Protein AF-A0A2J8R719-F1 (afdb_monomer_lite)

Structure (mmCIF, N/CA/C/O backbone):
data_AF-A0A2J8R719-F1
#
_entry.id   AF-A0A2J8R719-F1
#
loop_
_atom_site.group_PDB
_atom_site.id
_atom_site.type_symbol
_atom_site.label_atom_id
_atom_site.label_alt_id
_atom_site.label_comp_id
_atom_site.label_asym_id
_atom_site.label_entity_id
_atom_site.label_seq_id
_atom_site.pdbx_PDB_ins_code
_atom_site.Cartn_x
_atom_site.Cartn_y
_atom_site.Cartn_z
_atom_site.occupancy
_atom_site.B_iso_or_equiv
_atom_site.auth_seq_id
_atom_site.auth_comp_id
_atom_site.auth_asym_id
_atom_site.auth_atom_id
_atom_site.pdbx_PDB_model_num
ATOM 1 N N . MET A 1 1 ? 93.632 34.295 -66.164 1.00 33.47 1 MET A N 1
ATOM 2 C CA . MET A 1 1 ? 94.671 33.457 -66.801 1.00 33.47 1 MET A CA 1
ATOM 3 C C . MET A 1 1 ? 94.369 31.990 -66.526 1.00 33.47 1 MET A C 1
ATOM 5 O O . MET A 1 1 ? 94.141 31.681 -65.371 1.00 33.47 1 MET A O 1
ATOM 9 N N . ARG A 1 2 ? 94.404 31.159 -67.586 1.00 34.09 2 ARG A N 1
ATOM 10 C CA . ARG A 1 2 ? 94.759 29.715 -67.646 1.00 34.09 2 ARG A CA 1
ATOM 11 C C . ARG A 1 2 ? 93.957 28.762 -66.726 1.00 34.09 2 ARG A C 1
ATOM 13 O O . ARG A 1 2 ? 94.088 28.817 -65.517 1.00 34.09 2 ARG A O 1
ATOM 20 N N . VAL A 1 3 ? 93.009 27.966 -67.248 1.00 31.56 3 VAL A N 1
ATOM 21 C CA . VAL A 1 3 ? 93.201 26.618 -67.862 1.00 31.56 3 VAL A CA 1
ATOM 22 C C . VAL A 1 3 ? 94.024 25.712 -66.924 1.00 31.56 3 VAL A C 1
ATOM 24 O O . VAL A 1 3 ? 95.126 26.090 -66.552 1.00 31.56 3 VAL A O 1
ATOM 27 N N . VAL A 1 4 ? 93.529 24.558 -66.457 1.00 36.53 4 VAL A N 1
ATOM 28 C CA . VAL A 1 4 ? 93.882 23.186 -66.920 1.00 36.53 4 VAL A CA 1
ATOM 29 C C . VAL A 1 4 ? 93.325 22.241 -65.821 1.00 36.53 4 VAL A C 1
ATOM 31 O O . VAL A 1 4 ? 93.562 22.491 -64.649 1.00 36.53 4 VAL A O 1
ATOM 34 N N . ARG A 1 5 ? 92.385 21.323 -66.091 1.00 35.91 5 ARG A N 1
ATOM 35 C CA . ARG A 1 5 ? 92.540 19.954 -66.638 1.00 35.91 5 ARG A CA 1
ATOM 36 C C . ARG A 1 5 ? 93.119 18.911 -65.651 1.00 35.91 5 ARG A C 1
ATOM 38 O O . ARG A 1 5 ? 94.214 19.062 -65.135 1.00 35.91 5 ARG A O 1
ATOM 45 N N . LEU A 1 6 ? 92.419 17.773 -65.646 1.00 33.84 6 LEU A N 1
ATOM 46 C CA . LEU A 1 6 ? 92.924 16.391 -65.650 1.00 33.84 6 LEU A CA 1
ATOM 47 C C . LEU A 1 6 ? 93.279 15.661 -64.337 1.00 33.84 6 LEU A C 1
ATOM 49 O O . LEU A 1 6 ? 94.310 15.876 -63.713 1.00 33.84 6 LEU A O 1
ATOM 53 N N . LEU A 1 7 ? 92.432 14.659 -64.075 1.00 36.62 7 LEU A N 1
ATOM 54 C CA . LEU A 1 7 ? 92.719 13.275 -63.676 1.00 36.62 7 LEU A CA 1
ATOM 55 C C . LEU A 1 7 ? 94.193 12.858 -63.492 1.00 36.62 7 LEU A C 1
ATOM 57 O O . LEU A 1 7 ? 94.963 12.894 -64.451 1.00 36.62 7 LEU A O 1
ATOM 61 N N . ARG A 1 8 ? 94.470 12.195 -62.358 1.00 38.31 8 ARG A N 1
ATOM 62 C CA . ARG A 1 8 ? 95.260 10.944 -62.246 1.00 38.31 8 ARG A CA 1
ATOM 63 C C . ARG A 1 8 ? 94.683 10.123 -61.077 1.00 38.31 8 ARG A C 1
ATOM 65 O O . ARG A 1 8 ? 94.550 10.661 -59.991 1.00 38.31 8 ARG A O 1
ATOM 72 N N . LEU A 1 9 ? 94.015 8.988 -61.298 1.00 30.83 9 LEU A N 1
ATOM 73 C CA . LEU A 1 9 ? 94.487 7.612 -61.554 1.00 30.83 9 LEU A CA 1
ATOM 74 C C . LEU A 1 9 ? 95.298 6.944 -60.420 1.00 30.83 9 LEU A C 1
ATOM 76 O O . LEU A 1 9 ? 96.407 7.376 -60.126 1.00 30.83 9 LEU A O 1
ATOM 80 N N . ARG A 1 10 ? 94.781 5.763 -60.025 1.00 33.44 10 ARG A N 1
ATOM 81 C CA . ARG A 1 10 ? 95.415 4.594 -59.367 1.00 33.44 10 ARG A CA 1
ATOM 82 C C . ARG A 1 10 ? 95.661 4.693 -57.863 1.00 33.44 10 ARG A C 1
ATOM 84 O O . ARG A 1 10 ? 95.993 5.747 -57.359 1.00 33.44 10 ARG A O 1
AT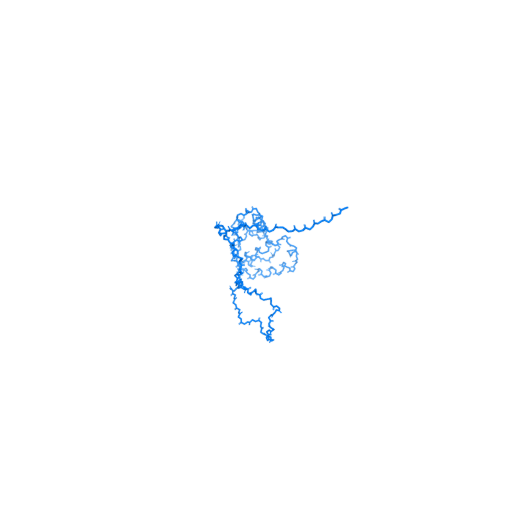OM 91 N N . ALA A 1 11 ? 95.661 3.615 -57.093 1.00 32.25 11 ALA A N 1
ATOM 92 C CA . ALA A 1 11 ? 95.094 2.266 -57.142 1.00 32.25 11 ALA A CA 1
ATOM 93 C C . ALA A 1 11 ? 95.531 1.671 -55.793 1.00 32.25 11 ALA A C 1
ATOM 95 O O . ALA A 1 11 ? 96.710 1.775 -55.463 1.00 32.25 11 ALA A O 1
ATOM 96 N N . ALA A 1 12 ? 94.641 1.051 -55.026 1.00 34.03 12 ALA A N 1
ATOM 97 C CA . ALA A 1 12 ? 95.055 0.157 -53.950 1.00 34.03 12 ALA A CA 1
ATOM 98 C C . ALA A 1 12 ? 94.020 -0.958 -53.832 1.00 34.03 12 ALA A C 1
ATOM 100 O O . ALA A 1 12 ? 92.856 -0.744 -53.501 1.00 34.03 12 ALA A O 1
ATOM 101 N N . LEU A 1 13 ? 94.484 -2.129 -54.239 1.00 32.97 13 LEU A N 1
ATOM 102 C CA . LEU A 1 13 ? 93.816 -3.410 -54.292 1.00 32.97 13 LEU A CA 1
ATOM 103 C C . LEU A 1 13 ? 93.784 -3.998 -52.870 1.00 32.97 13 LEU A C 1
ATOM 105 O O . LEU A 1 13 ? 94.823 -4.043 -52.224 1.00 32.97 13 LEU A O 1
ATOM 109 N N . THR A 1 14 ? 92.592 -4.424 -52.440 1.00 32.12 14 THR A N 1
ATOM 110 C CA . THR A 1 14 ? 92.273 -5.539 -51.518 1.00 32.12 14 THR A CA 1
ATOM 111 C C . THR A 1 14 ? 93.082 -5.727 -50.228 1.00 32.12 14 THR A C 1
ATOM 113 O O . THR A 1 14 ? 94.278 -5.970 -50.285 1.00 32.12 14 THR A O 1
ATOM 116 N N . LEU A 1 15 ? 92.378 -5.842 -49.093 1.00 35.47 15 LEU A N 1
ATOM 117 C CA . LEU A 1 15 ? 92.381 -7.043 -48.233 1.00 35.47 15 LEU A CA 1
ATOM 118 C C . LEU A 1 15 ? 91.291 -6.922 -47.138 1.00 35.47 15 LEU A C 1
ATOM 120 O O . LEU A 1 15 ? 91.363 -6.066 -46.268 1.00 35.47 15 LEU A O 1
ATOM 124 N N . LEU A 1 16 ? 90.304 -7.821 -47.239 1.00 32.91 16 LEU A N 1
ATOM 125 C CA . LEU A 1 16 ? 89.540 -8.501 -46.176 1.00 32.91 16 LEU A CA 1
ATOM 126 C C . LEU A 1 16 ? 88.762 -7.681 -45.126 1.00 32.91 16 LEU A C 1
ATOM 128 O O . LEU A 1 16 ? 89.317 -7.131 -44.182 1.00 32.91 16 LEU A O 1
ATOM 132 N N . GLY A 1 17 ? 87.430 -7.771 -45.221 1.00 32.81 17 GLY A N 1
ATOM 133 C CA . GLY A 1 17 ? 86.498 -7.453 -44.138 1.00 32.81 17 GLY A CA 1
ATOM 134 C C . GLY A 1 17 ? 85.078 -7.214 -44.649 1.00 32.81 17 GLY A C 1
ATOM 135 O O . GLY A 1 17 ? 84.654 -6.068 -44.772 1.00 32.81 17 GLY A O 1
ATOM 136 N N . GLU A 1 18 ? 84.345 -8.276 -44.996 1.00 32.03 18 GLU A N 1
ATOM 137 C CA . GLU A 1 18 ? 82.921 -8.180 -45.343 1.00 32.03 18 GLU A CA 1
ATOM 138 C C . GLU A 1 18 ? 82.108 -7.674 -44.139 1.00 32.03 18 GLU A C 1
ATOM 140 O O . GLU A 1 18 ? 81.991 -8.343 -43.115 1.00 32.03 18 GLU A O 1
ATOM 145 N N . VAL A 1 19 ? 81.524 -6.480 -44.266 1.00 40.53 19 VAL A N 1
ATOM 146 C CA . VAL A 1 19 ? 80.521 -5.958 -43.327 1.00 40.53 19 VAL A CA 1
ATOM 147 C C . VAL A 1 19 ? 79.161 -6.558 -43.705 1.00 40.53 19 VAL A C 1
ATOM 149 O O . VAL A 1 19 ? 78.707 -6.326 -44.832 1.00 40.53 19 VAL A O 1
ATOM 152 N N . PRO A 1 20 ? 78.457 -7.281 -42.812 1.00 33.97 20 PRO A N 1
ATOM 153 C CA . PRO A 1 20 ? 77.147 -7.831 -43.136 1.00 33.97 20 PRO A CA 1
ATOM 154 C C . PRO A 1 20 ? 76.140 -6.693 -43.339 1.00 33.97 20 PRO A C 1
ATOM 156 O O . PRO A 1 20 ? 75.824 -5.940 -42.414 1.00 33.97 20 PRO A O 1
ATOM 159 N N . ARG A 1 21 ? 75.610 -6.553 -44.558 1.00 34.84 21 ARG A N 1
ATOM 160 C CA . ARG A 1 21 ? 74.474 -5.664 -44.827 1.00 34.84 21 ARG A CA 1
ATOM 161 C C . ARG A 1 21 ? 73.200 -6.311 -44.284 1.00 34.84 21 ARG A C 1
ATOM 163 O O . ARG A 1 21 ? 72.872 -7.434 -44.654 1.00 34.84 21 ARG A O 1
ATOM 170 N N . ARG A 1 22 ? 72.474 -5.591 -43.420 1.00 33.38 22 ARG A N 1
ATOM 171 C CA . ARG A 1 22 ? 71.146 -5.996 -42.928 1.00 33.38 22 ARG A CA 1
ATOM 172 C C . ARG A 1 22 ? 70.216 -6.288 -44.118 1.00 33.38 22 ARG A C 1
ATOM 174 O O . ARG A 1 22 ? 70.092 -5.421 -44.986 1.00 33.38 22 ARG A O 1
ATOM 181 N N . PRO A 1 23 ? 69.533 -7.444 -44.169 1.00 38.56 23 PRO A N 1
ATOM 182 C CA . PRO A 1 23 ? 68.501 -7.665 -45.168 1.00 38.56 23 PRO A CA 1
ATOM 183 C C . PRO A 1 23 ? 67.302 -6.757 -44.868 1.00 38.56 23 PRO A C 1
ATOM 185 O O . PRO A 1 23 ? 66.796 -6.719 -43.747 1.00 38.56 23 PRO A O 1
ATOM 188 N N . ALA A 1 24 ? 66.857 -6.010 -45.880 1.00 36.53 24 ALA A N 1
ATOM 189 C CA . ALA A 1 24 ? 65.597 -5.282 -45.837 1.00 36.53 24 ALA A CA 1
ATOM 190 C C . ALA A 1 24 ? 64.453 -6.284 -45.621 1.00 36.53 24 ALA A C 1
ATOM 192 O O . ALA A 1 24 ? 64.280 -7.217 -46.410 1.00 36.53 24 ALA A O 1
ATOM 193 N N . SER A 1 25 ? 63.687 -6.101 -44.547 1.00 38.31 25 SER A N 1
ATOM 194 C CA . SER A 1 25 ? 62.510 -6.901 -44.218 1.00 38.31 25 SER A CA 1
ATOM 195 C C . SER A 1 25 ? 61.462 -6.769 -45.326 1.00 38.31 25 SER A C 1
ATOM 197 O O . SER A 1 25 ? 60.753 -5.765 -45.398 1.00 38.31 25 SER A O 1
ATOM 199 N N . ARG A 1 26 ? 61.363 -7.774 -46.204 1.00 40.41 26 ARG A N 1
ATOM 200 C CA . ARG A 1 26 ? 60.190 -7.957 -47.068 1.00 40.41 26 ARG A CA 1
ATOM 201 C C . ARG A 1 26 ? 59.054 -8.472 -46.191 1.00 40.41 26 ARG A C 1
ATOM 203 O O . ARG A 1 26 ? 59.224 -9.461 -45.485 1.00 40.41 26 ARG A O 1
ATOM 210 N N . GLY A 1 27 ? 57.956 -7.722 -46.191 1.00 35.12 27 GLY A N 1
ATOM 211 C CA . GLY A 1 27 ? 56.847 -7.854 -45.257 1.00 35.12 27 GLY A CA 1
ATOM 212 C C . GLY A 1 27 ? 56.266 -9.261 -45.172 1.00 35.12 27 GLY A C 1
ATOM 213 O O . GLY A 1 27 ? 56.073 -9.945 -46.174 1.00 35.12 27 GLY A O 1
ATOM 214 N N . VAL A 1 28 ? 55.959 -9.654 -43.940 1.00 42.78 28 VAL A N 1
ATOM 215 C CA . VAL A 1 28 ? 55.037 -10.745 -43.630 1.00 42.78 28 VAL A CA 1
ATOM 216 C C . VAL A 1 28 ? 53.663 -10.354 -44.193 1.00 42.78 28 VAL A C 1
ATOM 218 O O . VAL A 1 28 ? 53.252 -9.209 -43.977 1.00 42.78 28 VAL A O 1
ATOM 221 N N . PRO A 1 29 ? 52.937 -11.237 -44.906 1.00 39.44 29 PRO A N 1
ATOM 222 C CA . PRO A 1 29 ? 51.548 -10.970 -45.228 1.00 39.44 29 PRO A CA 1
ATOM 223 C C . PRO A 1 29 ? 50.787 -10.955 -43.905 1.00 39.44 29 PRO A C 1
ATOM 225 O O . PRO A 1 29 ? 50.636 -11.974 -43.231 1.00 39.44 29 PRO A O 1
ATOM 228 N N . ASP A 1 30 ? 50.379 -9.758 -43.513 1.00 40.78 30 ASP A N 1
ATOM 229 C CA . ASP A 1 30 ? 49.496 -9.503 -42.392 1.00 40.78 30 ASP A CA 1
ATOM 230 C C . ASP A 1 30 ? 48.173 -10.228 -42.651 1.00 40.78 30 ASP A C 1
ATOM 232 O O . ASP A 1 30 ? 47.266 -9.719 -43.308 1.00 40.78 30 ASP A O 1
ATOM 236 N N . SER A 1 31 ? 48.076 -11.463 -42.159 1.00 42.16 31 SER A N 1
ATOM 237 C CA . SER A 1 31 ? 46.814 -12.185 -42.041 1.00 42.16 31 SER A CA 1
ATOM 238 C C . SER A 1 31 ? 46.029 -11.593 -40.874 1.00 42.16 31 SER A C 1
ATOM 240 O O . SER A 1 31 ? 45.716 -12.250 -39.882 1.00 42.16 31 SER A O 1
ATOM 242 N N . ARG A 1 32 ? 45.674 -10.311 -41.011 1.00 40.34 32 ARG A N 1
ATOM 243 C CA . ARG A 1 32 ? 44.604 -9.694 -40.244 1.00 40.34 32 ARG A CA 1
ATOM 244 C C . ARG A 1 32 ? 43.328 -10.405 -40.668 1.00 40.34 32 ARG A C 1
ATOM 246 O O . ARG A 1 32 ? 42.648 -10.010 -41.611 1.00 40.34 32 ARG A O 1
ATOM 253 N N . ARG A 1 33 ? 43.036 -11.515 -39.985 1.00 39.94 33 ARG A N 1
ATOM 254 C CA . ARG A 1 33 ? 41.738 -12.178 -39.989 1.00 39.94 33 ARG A CA 1
ATOM 255 C C . ARG A 1 33 ? 40.753 -11.111 -39.543 1.00 39.94 33 ARG A C 1
ATOM 257 O O . ARG A 1 33 ? 40.641 -10.823 -38.355 1.00 39.94 33 ARG A O 1
ATOM 264 N N . THR A 1 34 ? 40.136 -10.445 -40.512 1.00 40.34 34 THR A N 1
ATOM 265 C CA . THR A 1 34 ? 39.116 -9.440 -40.271 1.00 40.34 34 THR A CA 1
ATOM 266 C C . THR A 1 34 ? 38.019 -10.168 -39.513 1.00 40.34 34 THR A C 1
ATOM 268 O O . THR A 1 34 ? 37.306 -10.993 -40.084 1.00 40.34 34 THR A O 1
ATOM 271 N N . GLN A 1 35 ? 37.926 -9.944 -38.201 1.00 46.88 35 GLN A N 1
ATOM 272 C CA . GLN A 1 35 ? 36.685 -10.203 -37.494 1.00 46.88 35 GLN A CA 1
ATOM 273 C C . GLN A 1 35 ? 35.663 -9.330 -38.208 1.00 46.88 35 GLN A C 1
ATOM 275 O O . GLN A 1 35 ? 35.696 -8.107 -38.090 1.00 46.88 35 GLN A O 1
ATOM 280 N N . LYS A 1 36 ? 34.848 -9.960 -39.060 1.00 46.84 36 LYS A N 1
ATOM 281 C CA . LYS A 1 36 ? 33.680 -9.337 -39.669 1.00 46.84 36 LYS A CA 1
ATOM 282 C C . LYS A 1 36 ? 32.862 -8.813 -38.494 1.00 46.84 36 LYS A C 1
ATOM 284 O O . LYS A 1 36 ? 32.290 -9.604 -37.746 1.00 46.84 36 LYS A O 1
ATOM 289 N N . GLY A 1 37 ? 32.923 -7.501 -38.276 1.00 55.12 37 GLY A N 1
ATOM 290 C CA . GLY A 1 37 ? 32.070 -6.829 -37.314 1.00 55.12 37 GLY A CA 1
ATOM 291 C C . GLY A 1 37 ? 30.627 -7.183 -37.638 1.00 55.12 37 GLY A C 1
ATOM 292 O O . GLY A 1 37 ? 30.284 -7.355 -38.809 1.00 55.12 37 GLY A O 1
ATOM 293 N N . SER A 1 38 ? 29.816 -7.355 -36.599 1.00 61.34 38 SER A N 1
ATOM 294 C CA . SER A 1 38 ? 28.368 -7.482 -36.721 1.00 61.34 38 SER A CA 1
ATOM 295 C C . SER A 1 38 ? 27.857 -6.395 -37.670 1.00 61.34 38 SER A C 1
ATOM 297 O O . SER A 1 38 ? 27.924 -5.212 -37.327 1.00 61.34 38 SER A O 1
ATOM 299 N N . GLY A 1 39 ? 27.427 -6.800 -38.869 1.00 65.81 39 GLY A N 1
ATOM 300 C CA . GLY A 1 39 ? 26.803 -5.909 -39.842 1.00 65.81 39 GLY A CA 1
ATOM 301 C C . GLY A 1 39 ? 25.604 -5.238 -39.193 1.00 65.81 39 GLY A C 1
ATOM 302 O O . GLY A 1 39 ? 24.926 -5.826 -38.345 1.00 65.81 39 GLY A O 1
ATOM 303 N N . ALA A 1 40 ? 25.398 -3.970 -39.506 1.00 73.75 40 ALA A N 1
ATOM 304 C CA . ALA A 1 40 ? 24.332 -3.230 -38.866 1.00 73.75 40 ALA A CA 1
ATOM 305 C C . ALA A 1 40 ? 22.972 -3.732 -39.376 1.00 73.75 40 ALA A C 1
ATOM 307 O O . ALA A 1 40 ? 22.841 -4.097 -40.539 1.00 73.75 40 ALA A O 1
ATOM 308 N N . ARG A 1 41 ? 21.937 -3.731 -38.525 1.00 69.62 41 ARG A N 1
ATOM 309 C CA . ARG A 1 41 ? 20.611 -4.320 -38.824 1.00 69.62 41 ARG A CA 1
ATOM 310 C C . ARG A 1 41 ? 19.968 -3.821 -40.134 1.00 69.62 41 ARG A C 1
ATOM 312 O O . ARG A 1 41 ? 19.097 -4.482 -40.681 1.00 69.62 41 ARG A O 1
ATOM 319 N N . TRP A 1 42 ? 20.368 -2.651 -40.625 1.00 76.69 42 TRP A N 1
ATOM 320 C CA . TRP A 1 42 ? 19.905 -2.052 -41.882 1.00 76.69 42 TRP A CA 1
ATOM 321 C C . TRP A 1 42 ? 20.630 -2.556 -43.145 1.00 76.69 42 TRP A C 1
ATOM 323 O O . TRP A 1 42 ? 20.225 -2.188 -44.243 1.00 76.69 42 TRP A O 1
ATOM 333 N N . GLU A 1 43 ? 21.670 -3.380 -43.008 1.00 74.75 43 GLU A N 1
ATOM 334 C CA . GLU A 1 43 ? 22.401 -4.024 -44.114 1.00 74.75 43 GLU A CA 1
ATOM 335 C C . GLU A 1 43 ? 21.874 -5.438 -44.428 1.00 74.75 43 GLU A C 1
ATOM 337 O O . GLU A 1 43 ? 22.269 -6.034 -45.429 1.00 74.75 43 GLU A O 1
ATOM 342 N N . GLU A 1 44 ? 20.990 -5.982 -43.585 1.00 72.12 44 GLU A N 1
ATOM 343 C CA . GLU A 1 44 ? 20.380 -7.300 -43.778 1.00 72.12 44 GLU A CA 1
ATOM 344 C C . GLU A 1 44 ? 19.221 -7.248 -44.787 1.00 72.12 44 GLU A C 1
ATOM 346 O O . GLU A 1 44 ? 18.466 -6.273 -44.859 1.00 72.12 44 GLU A O 1
ATOM 351 N N . GLU A 1 45 ? 19.058 -8.324 -45.563 1.00 74.44 45 GLU A N 1
ATOM 352 C CA . GLU A 1 45 ? 17.923 -8.471 -46.473 1.00 74.44 45 GLU A CA 1
ATOM 353 C C . GLU A 1 45 ? 16.597 -8.416 -45.708 1.00 74.44 45 GLU A C 1
ATOM 355 O O . GLU A 1 45 ? 16.445 -8.971 -44.614 1.00 74.44 45 GLU A O 1
ATOM 360 N N . LYS A 1 46 ? 15.608 -7.739 -46.301 1.00 72.56 46 LYS A N 1
ATOM 361 C CA . LYS A 1 46 ? 14.271 -7.662 -45.718 1.00 72.56 46 LYS A CA 1
ATOM 362 C C . LYS A 1 46 ? 13.696 -9.069 -45.591 1.00 72.56 46 LYS A C 1
ATOM 364 O O . LYS A 1 46 ? 13.626 -9.818 -46.559 1.00 72.56 46 LYS A O 1
ATOM 369 N N . HIS A 1 47 ? 13.267 -9.399 -44.380 1.00 68.75 47 HIS A N 1
ATOM 370 C CA . HIS A 1 47 ? 12.490 -10.602 -44.130 1.00 68.75 47 HIS A CA 1
ATOM 371 C C . HIS A 1 47 ? 11.137 -10.531 -44.845 1.00 68.75 47 HIS A C 1
ATOM 373 O O . HIS A 1 47 ? 10.593 -9.440 -45.023 1.00 68.75 47 HIS A O 1
ATOM 379 N N . GLU A 1 48 ? 10.595 -11.697 -45.202 1.00 75.31 48 GLU A N 1
ATOM 380 C CA . GLU A 1 48 ? 9.245 -11.828 -45.752 1.00 75.31 48 GLU A CA 1
ATOM 381 C C . GLU A 1 48 ? 8.205 -11.149 -44.852 1.00 75.31 48 GLU A C 1
ATOM 383 O O . GLU A 1 48 ? 8.277 -11.205 -43.615 1.00 75.31 48 GLU A O 1
ATOM 388 N N . ASP A 1 49 ? 7.226 -10.506 -45.486 1.00 74.25 49 ASP A N 1
ATOM 389 C CA . ASP A 1 49 ? 6.186 -9.764 -44.787 1.00 74.25 49 ASP A CA 1
ATOM 390 C C . ASP A 1 49 ? 5.406 -10.686 -43.834 1.00 74.25 49 ASP A C 1
ATOM 392 O O . ASP A 1 49 ? 4.837 -11.701 -44.225 1.00 74.25 49 ASP A O 1
ATOM 396 N N . GLY A 1 50 ? 5.392 -10.322 -42.548 1.00 84.25 50 GLY A N 1
ATOM 397 C CA . GLY A 1 50 ? 4.678 -11.043 -41.486 1.00 84.25 50 GLY A CA 1
ATOM 398 C C . GLY A 1 50 ? 5.568 -11.834 -40.523 1.00 84.25 50 GLY A C 1
ATOM 399 O O . GLY A 1 50 ? 5.174 -12.033 -39.372 1.00 84.25 50 GLY A O 1
ATOM 400 N N . VAL A 1 51 ? 6.796 -12.198 -40.906 1.00 87.88 51 VAL A N 1
ATOM 401 C CA . VAL A 1 51 ? 7.710 -12.946 -40.024 1.00 87.88 51 VAL A CA 1
ATOM 402 C C . VAL A 1 51 ? 8.554 -11.984 -39.177 1.00 87.88 51 VAL A C 1
ATOM 404 O O . VAL A 1 51 ? 9.371 -11.229 -39.698 1.00 87.88 51 VAL A O 1
ATOM 407 N N . LYS A 1 52 ? 8.371 -11.998 -37.845 1.00 88.25 52 LYS A N 1
ATOM 408 C CA . LYS A 1 52 ? 9.078 -11.091 -36.907 1.00 88.25 52 LYS A CA 1
ATOM 409 C C . LYS A 1 52 ? 10.386 -11.653 -36.349 1.00 88.25 52 LYS A C 1
ATOM 411 O O . LYS A 1 52 ? 11.287 -10.881 -36.033 1.00 88.25 52 LYS A O 1
ATOM 416 N N . TRP A 1 53 ? 10.484 -12.970 -36.209 1.00 90.00 53 TRP A N 1
ATOM 417 C CA . TRP A 1 53 ? 11.659 -13.673 -35.695 1.00 90.00 53 TRP A CA 1
ATOM 418 C C . TRP A 1 53 ? 11.648 -15.119 -36.198 1.00 90.00 53 TRP A C 1
ATOM 420 O O . TRP A 1 53 ? 10.587 -15.675 -36.466 1.00 90.00 53 TRP A O 1
ATOM 430 N N . ARG A 1 54 ? 12.835 -15.716 -36.348 1.00 89.12 54 ARG A N 1
ATOM 431 C CA . ARG A 1 54 ? 12.996 -17.142 -36.697 1.00 89.12 54 ARG A CA 1
ATOM 432 C C . ARG A 1 54 ? 13.203 -18.023 -35.464 1.00 89.12 54 ARG A C 1
ATOM 434 O O . ARG A 1 54 ? 12.764 -19.163 -35.446 1.00 89.12 54 ARG A O 1
ATOM 441 N N . GLN A 1 55 ? 13.838 -17.476 -34.431 1.00 93.62 55 GLN A N 1
ATOM 442 C CA . GLN A 1 55 ? 14.060 -18.124 -33.142 1.00 93.62 55 GLN A CA 1
ATOM 443 C C . GLN A 1 55 ? 13.958 -17.064 -32.040 1.00 93.62 55 GLN A C 1
ATOM 445 O O . GLN A 1 55 ? 14.473 -15.957 -32.209 1.00 93.62 55 GLN A O 1
ATOM 450 N N . LEU A 1 56 ? 13.284 -17.394 -30.937 1.00 94.88 56 LEU A N 1
ATOM 451 C CA . LEU A 1 56 ? 13.139 -16.532 -29.766 1.00 94.88 56 LEU A CA 1
ATOM 452 C C . LEU A 1 56 ? 13.297 -17.376 -28.501 1.00 94.88 56 LEU A C 1
ATOM 454 O O . LEU A 1 56 ? 12.494 -18.268 -28.244 1.00 94.88 56 LEU A O 1
ATOM 458 N N . GLU A 1 57 ? 14.315 -17.066 -27.706 1.00 96.06 57 GLU A N 1
ATOM 459 C CA . GLU A 1 57 ? 14.539 -17.659 -26.390 1.00 96.06 57 GLU A CA 1
ATOM 460 C C . GLU A 1 57 ? 14.643 -16.529 -25.361 1.00 96.06 57 GLU A C 1
ATOM 462 O O . GLU A 1 57 ? 15.388 -15.567 -25.554 1.00 96.06 57 GLU A O 1
ATOM 467 N N . HIS A 1 58 ? 13.871 -16.615 -24.277 1.00 97.00 58 HIS A N 1
ATOM 468 C CA . HIS A 1 58 ? 13.929 -15.663 -23.170 1.00 97.00 58 HIS A CA 1
ATOM 469 C C . HIS A 1 58 ? 13.679 -16.376 -21.837 1.00 97.00 58 HIS A C 1
ATOM 471 O O . HIS A 1 58 ? 12.997 -17.395 -21.779 1.00 97.00 58 HIS A O 1
ATOM 477 N N . LYS A 1 59 ? 14.204 -15.824 -20.738 1.00 95.31 59 LYS A N 1
ATOM 478 C CA . LYS A 1 59 ? 14.153 -16.434 -19.393 1.00 95.31 59 LYS A CA 1
ATOM 479 C C . LYS A 1 59 ? 12.838 -16.183 -18.638 1.00 95.31 59 LYS A C 1
ATOM 481 O O . LYS A 1 59 ? 12.820 -16.186 -17.413 1.00 95.31 59 LYS A O 1
ATOM 486 N N . GLY A 1 60 ? 11.744 -15.950 -19.361 1.00 95.38 60 GLY A N 1
ATOM 487 C CA . GLY A 1 60 ? 10.460 -15.588 -18.759 1.00 95.38 60 GLY A CA 1
ATOM 488 C C . GLY A 1 60 ? 10.456 -14.206 -18.082 1.00 95.38 60 GLY A C 1
ATOM 489 O O . GLY A 1 60 ? 11.389 -13.418 -18.264 1.00 95.38 60 GLY A O 1
ATOM 490 N N . PRO A 1 61 ? 9.374 -13.878 -17.359 1.00 95.75 61 PRO A N 1
ATOM 491 C CA . PRO A 1 61 ? 9.255 -12.632 -16.611 1.00 95.75 61 PRO A CA 1
ATOM 492 C C . PRO A 1 61 ? 9.960 -12.710 -15.250 1.00 95.75 61 PRO A C 1
ATOM 494 O O . PRO A 1 61 ? 10.039 -13.770 -14.630 1.00 95.75 61 PRO A O 1
ATOM 497 N N . TYR A 1 62 ? 10.413 -11.559 -14.752 1.00 92.75 62 TYR A N 1
ATOM 498 C CA . TYR A 1 62 ? 10.855 -11.410 -13.366 1.00 92.75 62 TYR A CA 1
ATOM 499 C C . TYR A 1 62 ? 9.666 -10.979 -12.501 1.00 92.75 62 TYR A C 1
ATOM 501 O O . TYR A 1 62 ? 9.123 -9.889 -12.694 1.00 92.75 62 TYR A O 1
ATOM 509 N N . PHE A 1 63 ? 9.234 -11.841 -11.579 1.00 94.94 63 PHE A N 1
ATOM 510 C CA . PHE A 1 63 ? 8.105 -11.556 -10.693 1.00 94.94 63 PHE A CA 1
ATOM 511 C C . PHE A 1 63 ? 8.502 -10.634 -9.540 1.00 94.94 63 PHE A C 1
ATOM 513 O O . PHE A 1 63 ? 9.652 -10.612 -9.100 1.00 94.94 63 PHE A O 1
ATOM 520 N N . ALA A 1 64 ? 7.528 -9.873 -9.042 1.00 92.94 64 ALA A N 1
ATOM 521 C CA . ALA A 1 64 ? 7.720 -9.075 -7.842 1.00 92.94 64 ALA A CA 1
ATOM 522 C C . ALA A 1 64 ? 8.027 -9.988 -6.636 1.00 92.94 64 ALA A C 1
ATOM 524 O O . ALA A 1 64 ? 7.470 -11.087 -6.552 1.00 92.94 64 ALA A O 1
ATOM 525 N N . PRO A 1 65 ? 8.891 -9.550 -5.702 1.00 92.38 65 PRO A N 1
ATOM 526 C CA . PRO A 1 65 ? 9.097 -10.260 -4.446 1.00 92.38 65 PRO A CA 1
ATOM 527 C C . PRO A 1 65 ? 7.778 -10.432 -3.676 1.00 92.38 65 PRO A C 1
ATOM 529 O O . PRO A 1 65 ? 6.905 -9.567 -3.784 1.00 92.38 65 PRO A O 1
ATOM 532 N N . PRO A 1 66 ? 7.636 -11.508 -2.883 1.00 93.44 66 PRO A N 1
ATOM 533 C CA . PRO A 1 66 ? 6.465 -11.696 -2.034 1.00 93.44 66 PRO A CA 1
ATOM 534 C C . PRO A 1 66 ? 6.346 -10.568 -1.000 1.00 93.44 66 PRO A C 1
ATOM 536 O O . PRO A 1 66 ? 7.346 -9.975 -0.589 1.00 93.44 66 PRO A O 1
ATOM 539 N N . TYR A 1 67 ? 5.115 -10.287 -0.575 1.00 94.31 67 TYR A N 1
ATOM 540 C CA . TYR A 1 67 ? 4.837 -9.285 0.448 1.00 94.31 67 TYR A CA 1
ATOM 541 C C . TYR A 1 67 ? 5.461 -9.659 1.801 1.00 94.31 67 TYR A C 1
ATOM 543 O O . TYR A 1 67 ? 5.377 -10.802 2.252 1.00 94.31 67 TYR A O 1
ATOM 551 N N . GLU A 1 68 ? 6.066 -8.667 2.455 1.00 92.00 68 GLU A N 1
ATOM 552 C CA . GLU A 1 68 ? 6.602 -8.770 3.812 1.00 92.00 68 GLU A CA 1
ATOM 553 C C . GLU A 1 68 ? 5.637 -8.070 4.782 1.00 92.00 68 GLU A C 1
ATOM 555 O O . GLU A 1 68 ? 5.447 -6.855 4.642 1.00 92.00 68 GLU A O 1
ATOM 560 N N . PRO A 1 69 ? 5.057 -8.792 5.761 1.00 93.62 69 PRO A N 1
ATOM 561 C CA . PRO A 1 69 ? 4.150 -8.210 6.745 1.00 93.62 69 PRO A CA 1
ATOM 562 C C . PRO A 1 69 ? 4.771 -7.064 7.546 1.00 93.62 69 PRO A C 1
ATOM 564 O O . PRO A 1 69 ? 5.990 -6.998 7.747 1.00 93.62 69 PRO A O 1
ATOM 567 N N . LEU A 1 70 ? 3.918 -6.170 8.043 1.00 92.12 70 LEU A N 1
ATOM 568 C CA . LEU A 1 70 ? 4.338 -5.074 8.905 1.00 92.12 70 LEU A CA 1
ATOM 569 C C . LEU A 1 70 ? 4.901 -5.603 10.239 1.00 92.12 70 LEU A C 1
ATOM 571 O O . LEU A 1 70 ? 4.408 -6.597 10.776 1.00 92.12 70 LEU A O 1
ATOM 575 N N . PRO A 1 71 ? 5.924 -4.942 10.814 1.00 93.12 71 PRO A N 1
ATOM 576 C CA . PRO A 1 71 ? 6.408 -5.281 12.149 1.00 93.12 71 PRO A CA 1
ATOM 577 C C . PRO A 1 71 ? 5.318 -5.089 13.212 1.00 93.12 71 PRO A C 1
ATOM 579 O O . PRO A 1 71 ? 4.555 -4.130 13.129 1.00 93.12 71 PRO A O 1
ATOM 582 N N . ASP A 1 72 ? 5.329 -5.896 14.278 1.00 87.56 72 ASP A N 1
ATOM 583 C CA . ASP A 1 72 ? 4.316 -5.860 15.356 1.00 87.56 72 ASP A CA 1
ATOM 584 C C . ASP A 1 72 ? 4.151 -4.484 16.040 1.00 87.56 72 ASP A C 1
ATOM 586 O O . ASP A 1 72 ? 3.124 -4.197 16.659 1.00 87.56 72 ASP A O 1
ATOM 590 N N . GLY A 1 73 ? 5.167 -3.620 15.950 1.00 87.69 73 GLY A N 1
ATOM 591 C CA . GLY A 1 73 ? 5.131 -2.258 16.486 1.00 87.69 73 GLY A CA 1
ATOM 592 C C . GLY A 1 73 ? 4.326 -1.256 15.649 1.00 87.69 73 GLY A C 1
ATOM 593 O O . GLY A 1 73 ? 4.049 -0.166 16.144 1.00 87.69 73 GLY A O 1
ATOM 594 N N . VAL A 1 74 ? 3.963 -1.596 14.409 1.00 92.81 74 VAL A N 1
ATOM 595 C CA . VAL A 1 74 ? 3.214 -0.732 13.487 1.00 92.81 74 VAL A CA 1
ATOM 596 C C . VAL A 1 74 ? 1.775 -1.219 13.432 1.00 92.81 74 VAL A C 1
ATOM 598 O O . VAL A 1 74 ? 1.517 -2.342 13.005 1.00 92.81 74 VAL A O 1
ATOM 601 N N . ARG A 1 75 ? 0.825 -0.387 13.865 1.00 92.75 75 ARG A N 1
ATOM 602 C CA . ARG A 1 75 ? -0.583 -0.783 13.951 1.00 92.75 75 ARG A CA 1
ATOM 603 C C . ARG A 1 75 ? -1.461 0.022 13.011 1.00 92.75 75 ARG A C 1
ATOM 605 O O . ARG A 1 75 ? -1.194 1.176 12.691 1.00 92.75 75 ARG A O 1
ATOM 612 N N . PHE A 1 76 ? -2.549 -0.610 12.596 1.00 94.88 76 PHE A N 1
ATOM 613 C CA . PHE A 1 76 ? -3.653 0.051 11.922 1.00 94.88 76 PHE A CA 1
ATOM 614 C C . PHE A 1 76 ? -4.718 0.432 12.954 1.00 94.88 76 PHE A C 1
ATOM 616 O O . PHE A 1 76 ? -5.009 -0.356 13.858 1.00 94.88 76 PHE A O 1
ATOM 623 N N . PHE A 1 77 ? -5.307 1.622 12.826 1.00 94.94 77 PHE A N 1
ATOM 624 C CA . PHE A 1 77 ? -6.370 2.072 13.721 1.00 94.94 77 PHE A CA 1
ATOM 625 C C . PHE A 1 77 ? -7.669 2.307 12.956 1.00 94.94 77 PHE A C 1
ATOM 627 O O . PHE A 1 77 ? -7.689 2.865 11.860 1.00 94.94 77 PHE A O 1
ATOM 634 N N . TYR A 1 78 ? -8.774 1.907 13.575 1.00 96.00 78 TYR A N 1
ATOM 635 C CA . TYR A 1 78 ? -10.119 2.179 13.098 1.00 96.00 78 TYR A CA 1
ATOM 636 C C . TYR A 1 78 ? -10.952 2.775 14.230 1.00 96.00 78 TYR A C 1
ATOM 638 O O . TYR A 1 78 ? -11.087 2.165 15.291 1.00 96.00 78 TYR A O 1
ATOM 646 N N . ASP A 1 79 ? -11.498 3.973 14.017 1.00 94.12 79 ASP A N 1
ATOM 647 C CA . ASP A 1 79 ? -12.278 4.711 15.027 1.00 94.12 79 ASP A CA 1
ATOM 648 C C . ASP A 1 79 ? -11.499 4.871 16.356 1.00 94.12 79 ASP A C 1
ATOM 650 O O . ASP A 1 79 ? -12.034 4.699 17.452 1.00 94.12 79 ASP A O 1
ATOM 654 N N . GLY A 1 80 ? -10.183 5.105 16.248 1.00 93.19 80 GLY A N 1
ATOM 655 C CA . GLY A 1 80 ? -9.252 5.231 17.378 1.00 93.19 80 GLY A CA 1
ATOM 656 C C . GLY A 1 80 ? -8.856 3.917 18.065 1.00 93.19 80 GLY A C 1
ATOM 657 O O . GLY A 1 80 ? -8.070 3.942 19.010 1.00 93.19 80 GLY A O 1
ATOM 658 N N . LYS A 1 81 ? -9.361 2.760 17.616 1.00 94.44 81 LYS A N 1
ATOM 659 C CA . LYS A 1 81 ? -9.027 1.445 18.186 1.00 94.44 81 LYS A CA 1
ATOM 660 C C . LYS A 1 81 ? -8.015 0.703 17.310 1.00 94.44 81 LYS A C 1
ATOM 662 O O . LYS A 1 81 ? -8.199 0.682 16.094 1.00 94.44 81 LYS A O 1
ATOM 667 N N . PRO A 1 82 ? -6.984 0.064 17.891 1.00 93.81 82 PRO A N 1
ATOM 668 C CA . PRO A 1 82 ? -6.048 -0.740 17.118 1.00 93.81 82 PRO A CA 1
ATOM 669 C C . PRO A 1 82 ? -6.751 -1.988 16.572 1.00 93.81 82 PRO A C 1
ATOM 671 O O . PRO A 1 82 ? -7.408 -2.715 17.318 1.00 93.81 82 PRO A O 1
ATOM 674 N N . VAL A 1 83 ? -6.599 -2.239 15.274 1.00 92.75 83 VAL A N 1
ATOM 675 C CA . VAL A 1 83 ? -7.144 -3.405 14.571 1.00 92.75 83 VAL A CA 1
ATOM 676 C C . VAL A 1 83 ? -6.000 -4.111 13.856 1.00 92.75 83 VAL A C 1
ATOM 678 O O . VAL A 1 8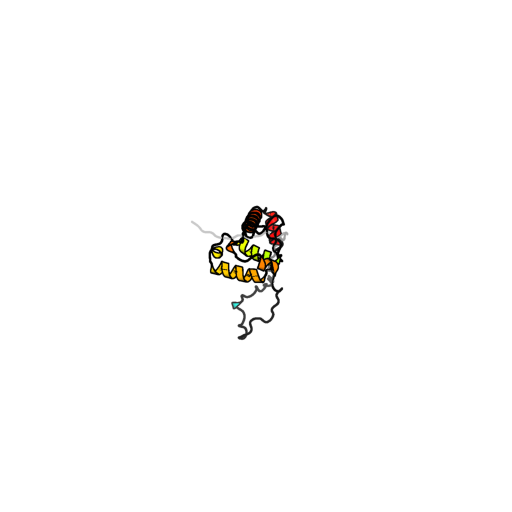3 ? -5.221 -3.485 13.140 1.00 92.75 83 VAL A O 1
ATOM 681 N N . ARG A 1 84 ? -5.897 -5.428 14.051 1.00 91.75 84 ARG A N 1
ATOM 682 C CA . ARG A 1 84 ? -4.938 -6.259 13.323 1.00 91.75 84 ARG A CA 1
ATOM 683 C C . ARG A 1 84 ? -5.593 -6.743 12.036 1.00 91.75 84 ARG A C 1
ATOM 685 O O . ARG A 1 84 ? -6.623 -7.406 12.100 1.00 91.75 84 ARG A O 1
ATOM 692 N N . LEU A 1 85 ? -4.999 -6.383 10.905 1.00 93.38 85 LEU A N 1
ATOM 693 C CA . LEU A 1 85 ? -5.453 -6.810 9.587 1.00 93.38 85 LEU A CA 1
ATOM 694 C C . LEU A 1 85 ? -4.836 -8.168 9.222 1.00 93.38 85 LEU A C 1
ATOM 696 O O . LEU A 1 85 ? -3.765 -8.541 9.703 1.00 93.38 85 LEU A O 1
ATOM 700 N N . SER A 1 86 ? -5.520 -8.902 8.358 1.00 94.62 86 SER A N 1
ATOM 701 C CA . SER A 1 86 ? -5.032 -10.081 7.659 1.00 94.62 86 SER A CA 1
ATOM 702 C C . SER A 1 86 ? -3.939 -9.685 6.670 1.00 94.62 86 SER A C 1
ATOM 704 O O . SER A 1 86 ? -3.931 -8.568 6.166 1.00 94.62 86 SER A O 1
ATOM 706 N N . VAL A 1 87 ? -3.022 -10.602 6.356 1.00 94.44 87 VAL A N 1
ATOM 707 C CA . VAL A 1 87 ? -1.839 -10.299 5.524 1.00 94.44 87 VAL A CA 1
ATOM 708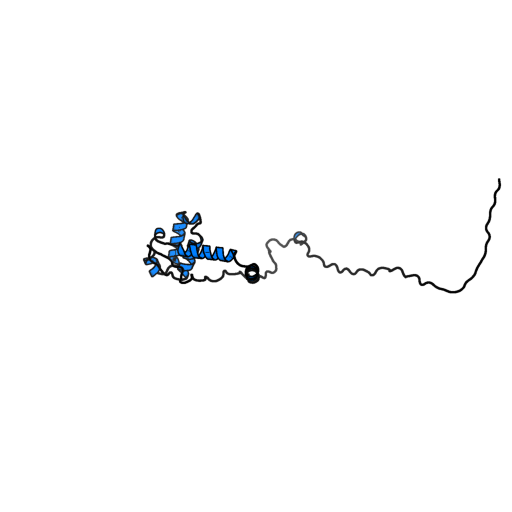 C C . VAL A 1 87 ? -2.223 -9.712 4.159 1.00 94.44 87 VAL A C 1
ATOM 710 O O . VAL A 1 87 ? -1.591 -8.766 3.700 1.00 94.44 87 VAL A O 1
ATOM 713 N N . VAL A 1 88 ? -3.289 -10.226 3.538 1.00 94.88 88 VAL A N 1
ATOM 714 C CA . VAL A 1 88 ? -3.763 -9.761 2.223 1.00 94.88 88 VAL A CA 1
ATOM 715 C C . VAL A 1 88 ? -4.377 -8.358 2.322 1.00 94.88 88 VAL A C 1
ATOM 717 O O . VAL A 1 88 ? -4.041 -7.469 1.542 1.00 94.88 88 VAL A O 1
ATOM 720 N N . ALA A 1 89 ? -5.231 -8.116 3.323 1.00 95.69 89 ALA A N 1
ATOM 721 C CA . ALA A 1 89 ? -5.811 -6.794 3.553 1.00 95.69 89 ALA A CA 1
ATOM 722 C C . ALA A 1 89 ? -4.757 -5.766 3.995 1.00 95.69 89 ALA A C 1
ATOM 724 O O . ALA A 1 89 ? -4.858 -4.586 3.651 1.00 95.69 89 ALA A O 1
ATOM 725 N N . GLU A 1 90 ? -3.752 -6.207 4.750 1.00 95.75 90 GLU A N 1
ATOM 726 C CA . GLU A 1 90 ? -2.622 -5.403 5.196 1.00 95.75 90 GLU A CA 1
ATOM 727 C C . GLU A 1 90 ? -1.780 -4.945 4.008 1.00 95.75 90 GLU A C 1
ATOM 729 O O . GLU A 1 90 ? -1.522 -3.750 3.895 1.00 95.75 90 GLU A O 1
ATOM 734 N N . GLU A 1 91 ? -1.425 -5.845 3.084 1.00 95.19 91 GLU A N 1
ATOM 735 C CA . GLU A 1 91 ? -0.678 -5.498 1.870 1.00 95.19 91 GLU A CA 1
ATOM 736 C C . GLU A 1 91 ? -1.354 -4.344 1.119 1.00 95.19 91 GLU A C 1
ATOM 738 O O . GLU A 1 91 ? -0.724 -3.316 0.842 1.00 95.19 91 GLU A O 1
ATOM 743 N N . VAL A 1 92 ? -2.664 -4.453 0.892 1.00 95.81 92 VAL A N 1
ATOM 744 C CA . VAL A 1 92 ? -3.446 -3.408 0.221 1.00 95.81 92 VAL A CA 1
ATOM 745 C C . VAL A 1 92 ? -3.500 -2.115 1.039 1.00 95.81 92 VAL A C 1
ATOM 747 O O . VAL A 1 92 ? -3.360 -1.021 0.482 1.00 95.81 92 VAL A O 1
ATOM 750 N N . ALA A 1 93 ? -3.631 -2.210 2.365 1.00 95.25 93 ALA A N 1
ATOM 751 C CA . ALA A 1 93 ? -3.563 -1.053 3.254 1.00 95.25 93 ALA A CA 1
ATOM 752 C C . ALA A 1 93 ? -2.192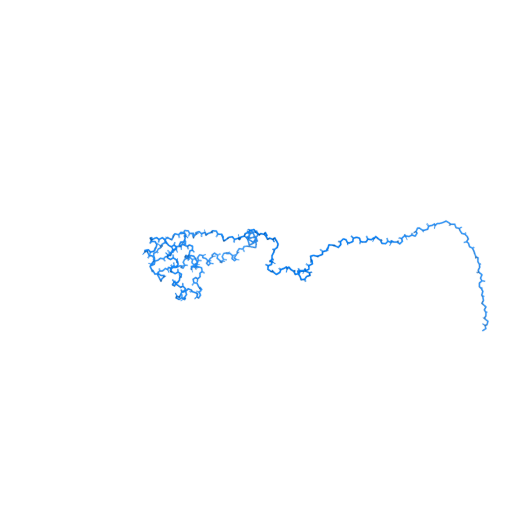 -0.356 3.188 1.00 95.25 93 ALA A C 1
ATOM 754 O O . ALA A 1 93 ? -2.122 0.876 3.237 1.00 95.25 93 ALA A O 1
ATOM 755 N N . THR A 1 94 ? -1.097 -1.104 3.005 1.00 94.94 94 THR A N 1
ATOM 756 C CA . THR A 1 94 ? 0.238 -0.510 2.849 1.00 94.94 94 THR A CA 1
ATOM 757 C C . THR A 1 94 ? 0.380 0.294 1.563 1.00 94.94 94 THR A C 1
ATOM 759 O O . THR A 1 94 ? 1.083 1.308 1.570 1.00 94.94 94 THR A O 1
ATOM 762 N N . PHE A 1 95 ? -0.303 -0.086 0.477 1.00 94.31 95 PHE A N 1
ATOM 763 C CA . PHE A 1 95 ? -0.309 0.713 -0.751 1.00 94.31 95 PHE A CA 1
ATOM 764 C C . PHE A 1 95 ? -0.892 2.100 -0.495 1.00 94.31 95 PHE A C 1
ATOM 766 O O . PHE A 1 95 ? -0.295 3.100 -0.894 1.00 94.31 95 PHE A O 1
ATOM 773 N N . TYR A 1 96 ? -2.006 2.168 0.237 1.00 94.25 96 TYR A N 1
ATOM 774 C CA . TYR A 1 96 ? -2.617 3.437 0.617 1.00 94.25 96 TYR A CA 1
ATOM 775 C C . TYR A 1 96 ? -1.741 4.226 1.597 1.00 94.25 96 TYR A C 1
ATOM 777 O O . TYR A 1 96 ? -1.491 5.410 1.380 1.00 94.25 96 TYR A O 1
ATOM 785 N N . GLY A 1 97 ? -1.185 3.566 2.620 1.00 94.06 97 GLY A N 1
ATOM 786 C CA . GLY A 1 97 ? -0.288 4.195 3.595 1.00 94.06 97 GLY A CA 1
ATOM 787 C C . GLY A 1 97 ? 0.962 4.818 2.962 1.00 94.06 97 GLY A C 1
ATOM 788 O O . GLY A 1 97 ? 1.371 5.911 3.342 1.00 94.06 97 GLY A O 1
ATOM 789 N N .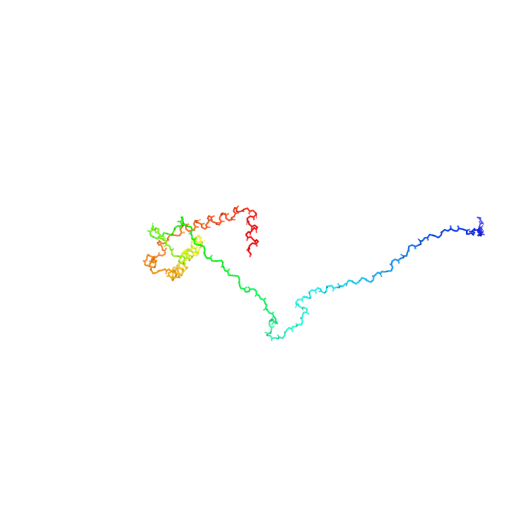 ARG A 1 98 ? 1.546 4.194 1.931 1.00 92.94 98 ARG A N 1
ATOM 790 C CA . ARG A 1 98 ? 2.689 4.764 1.186 1.00 92.94 98 ARG A CA 1
ATOM 791 C C . ARG A 1 98 ? 2.335 6.009 0.377 1.00 92.94 98 ARG A C 1
ATOM 793 O O . ARG A 1 98 ? 3.225 6.793 0.065 1.00 92.94 98 ARG A O 1
ATOM 800 N N . MET A 1 99 ? 1.065 6.173 0.023 1.00 91.38 99 MET A N 1
ATOM 801 C CA . MET A 1 99 ? 0.579 7.274 -0.805 1.00 91.38 99 MET A CA 1
ATOM 802 C C . MET A 1 99 ? -0.153 8.348 0.001 1.00 91.38 99 MET A C 1
ATOM 804 O O . MET A 1 99 ? -0.734 9.234 -0.614 1.00 91.38 99 MET A O 1
ATOM 808 N N . LEU A 1 100 ? -0.129 8.301 1.341 1.00 91.19 100 LEU A N 1
ATOM 809 C CA . LEU A 1 100 ? -0.948 9.180 2.184 1.00 91.19 100 LEU A CA 1
ATOM 810 C C . LEU A 1 100 ? -0.748 10.676 1.875 1.00 91.19 100 LEU A C 1
ATOM 812 O O . LEU A 1 100 ? -1.735 11.395 1.747 1.00 91.19 100 LEU A O 1
ATOM 816 N N . ASP A 1 101 ? 0.499 11.095 1.640 1.00 89.44 101 ASP A N 1
ATOM 817 C CA . ASP A 1 101 ? 0.882 12.476 1.296 1.00 89.44 101 ASP A CA 1
ATOM 818 C C . ASP A 1 101 ? 0.626 12.864 -0.173 1.00 89.44 101 ASP A C 1
ATOM 820 O O . ASP A 1 101 ? 0.856 14.005 -0.578 1.00 89.44 101 ASP A O 1
ATOM 824 N N . HIS A 1 102 ? 0.202 11.923 -1.016 1.00 91.62 102 HIS A N 1
ATOM 825 C CA . HIS A 1 102 ? 0.021 12.175 -2.440 1.00 91.62 102 HIS A CA 1
ATOM 826 C C . HIS A 1 102 ? -1.356 12.785 -2.725 1.00 91.62 102 HIS A C 1
ATOM 828 O O . HIS A 1 102 ? -2.369 12.314 -2.230 1.00 91.62 102 HIS A O 1
ATOM 834 N N . GLU A 1 103 ? -1.437 13.722 -3.674 1.00 90.12 103 GLU A N 1
ATOM 835 C CA . GLU A 1 103 ? -2.682 14.347 -4.169 1.00 90.12 103 GLU A CA 1
ATOM 836 C C . GLU A 1 103 ? -3.787 13.358 -4.616 1.00 90.12 103 GLU A C 1
ATOM 838 O O . GLU A 1 103 ? -4.928 13.748 -4.840 1.00 90.12 103 GLU A O 1
ATOM 843 N N . TYR A 1 104 ? -3.492 12.065 -4.788 1.00 86.94 104 TYR A N 1
ATOM 844 C CA . TYR A 1 104 ? -4.524 11.084 -5.125 1.00 86.94 104 TYR A CA 1
ATOM 845 C C . TYR A 1 104 ? -5.413 10.746 -3.925 1.00 86.94 104 TYR A C 1
ATOM 847 O O . TYR A 1 104 ? -6.594 10.473 -4.117 1.00 86.94 104 TYR A O 1
ATOM 855 N N . THR A 1 105 ? -4.903 10.815 -2.694 1.00 88.75 105 THR A N 1
ATOM 856 C CA . THR A 1 105 ? -5.656 10.433 -1.485 1.00 88.75 105 THR A CA 1
ATOM 857 C C . THR A 1 105 ? -6.726 11.448 -1.094 1.00 88.75 105 THR A C 1
ATOM 859 O O . THR A 1 105 ? -7.662 11.098 -0.370 1.00 88.75 105 THR A O 1
ATOM 862 N N . THR A 1 106 ? -6.645 12.674 -1.621 1.00 90.38 106 THR A N 1
ATOM 863 C CA . THR A 1 106 ? -7.676 13.713 -1.481 1.00 90.38 106 THR A CA 1
ATOM 864 C C . THR A 1 106 ? -8.786 13.584 -2.527 1.00 90.38 106 THR A C 1
ATOM 866 O O . THR A 1 106 ? -9.882 14.104 -2.326 1.00 90.38 106 THR A O 1
ATOM 869 N N . LYS A 1 107 ? -8.553 12.858 -3.631 1.00 94.62 107 LYS A N 1
ATOM 870 C CA . LYS A 1 107 ? -9.535 12.678 -4.710 1.00 94.62 107 LYS A CA 1
ATOM 871 C C . LYS A 1 107 ? -10.577 11.636 -4.316 1.00 94.62 107 LYS A C 1
ATOM 873 O O . LYS A 1 107 ? -10.263 10.462 -4.126 1.00 94.62 107 LYS A O 1
ATOM 878 N N . GLU A 1 108 ? -11.845 12.037 -4.281 1.00 94.12 108 GLU A N 1
ATOM 879 C CA . GLU A 1 108 ? -12.958 11.164 -3.878 1.00 94.12 108 GLU A CA 1
ATOM 880 C C . GLU A 1 108 ? -13.085 9.900 -4.736 1.00 94.12 108 GLU A C 1
ATOM 882 O O . GLU A 1 108 ? -13.328 8.815 -4.211 1.00 94.12 108 GLU A O 1
ATOM 887 N N . VAL A 1 109 ? -12.867 10.016 -6.051 1.00 95.62 109 VAL A N 1
ATOM 888 C CA . VAL A 1 109 ? -12.919 8.872 -6.977 1.00 95.62 109 VAL A CA 1
ATOM 889 C C . VAL A 1 109 ? -11.879 7.819 -6.598 1.00 95.62 109 VAL A C 1
ATOM 891 O O . VAL A 1 109 ? -12.187 6.629 -6.560 1.00 95.62 109 VAL A O 1
ATOM 894 N N . PHE A 1 110 ? -10.662 8.252 -6.260 1.00 94.81 110 PHE A N 1
ATOM 895 C CA . PHE A 1 110 ? -9.595 7.354 -5.832 1.00 94.81 110 PHE A CA 1
ATOM 896 C C . PHE A 1 110 ? -9.933 6.699 -4.492 1.00 94.81 110 PHE A C 1
ATOM 898 O O . PHE A 1 110 ? -9.876 5.477 -4.385 1.00 94.81 110 PHE A O 1
ATOM 905 N N . ARG A 1 111 ? -10.370 7.490 -3.502 1.00 94.25 111 ARG A N 1
ATOM 906 C CA . ARG A 1 111 ? -10.796 6.998 -2.180 1.00 94.25 111 ARG A CA 1
ATOM 907 C C . ARG A 1 111 ? -11.890 5.934 -2.291 1.00 94.25 111 ARG A C 1
ATOM 909 O O . ARG A 1 111 ? -11.800 4.887 -1.655 1.00 94.25 111 ARG A O 1
ATOM 916 N N . LYS A 1 112 ? -12.902 6.180 -3.128 1.00 95.75 112 LYS A N 1
ATOM 917 C CA . LYS A 1 112 ? -14.026 5.262 -3.346 1.00 95.75 112 LYS A CA 1
ATOM 918 C C . LYS A 1 112 ? -13.589 3.969 -4.033 1.00 95.75 112 LYS A C 1
ATOM 920 O O . LYS A 1 112 ? -13.991 2.894 -3.597 1.00 95.75 112 LYS A O 1
ATOM 925 N N . ASN A 1 113 ? -12.765 4.061 -5.078 1.00 96.19 113 ASN A N 1
ATOM 926 C CA . ASN A 1 113 ? -12.253 2.884 -5.783 1.00 96.19 113 ASN A CA 1
ATOM 927 C C . ASN A 1 113 ? -11.364 2.039 -4.869 1.00 96.19 113 ASN A C 1
ATOM 929 O O . ASN A 1 113 ? -11.588 0.838 -4.744 1.00 96.19 113 ASN A O 1
ATOM 933 N N . PHE A 1 114 ? -10.439 2.688 -4.157 1.00 95.94 114 PHE A N 1
ATOM 934 C CA . PHE A 1 114 ? -9.587 2.038 -3.170 1.00 95.94 114 PHE A CA 1
ATOM 935 C C . PHE A 1 114 ? -10.417 1.289 -2.127 1.00 95.94 114 PHE A C 1
ATOM 937 O O . PHE A 1 114 ? -10.201 0.102 -1.916 1.00 95.94 114 PHE A O 1
ATOM 944 N N . PHE A 1 115 ? -11.391 1.955 -1.502 1.00 95.75 115 PHE A N 1
ATOM 945 C CA . PHE A 1 115 ? -12.180 1.329 -0.445 1.00 95.75 115 PHE A CA 1
ATOM 946 C C . PHE A 1 115 ? -13.008 0.145 -0.960 1.00 95.75 115 PHE A C 1
ATOM 948 O O . PHE A 1 115 ? -13.109 -0.881 -0.290 1.00 95.75 115 PHE A O 1
ATOM 955 N N . ASN A 1 116 ? -13.562 0.257 -2.170 1.00 95.88 116 ASN A N 1
ATOM 956 C CA . ASN A 1 116 ? -14.313 -0.828 -2.796 1.00 95.88 116 ASN A CA 1
ATOM 957 C C . ASN A 1 116 ? -13.445 -2.056 -3.083 1.00 95.88 116 ASN A C 1
ATOM 959 O O . ASN A 1 116 ? -13.899 -3.176 -2.854 1.00 95.88 116 ASN A O 1
ATOM 963 N N . ASP A 1 117 ? -12.224 -1.861 -3.579 1.00 96.12 117 ASP A N 1
ATOM 964 C CA . ASP A 1 117 ? -11.312 -2.966 -3.874 1.00 96.12 117 ASP A CA 1
ATOM 965 C C . ASP A 1 117 ? -10.697 -3.544 -2.599 1.00 96.12 117 ASP A C 1
ATOM 967 O O . ASP A 1 117 ? -10.662 -4.759 -2.431 1.00 96.12 117 ASP A O 1
ATOM 971 N N . TRP A 1 118 ? -10.334 -2.700 -1.635 1.00 96.25 118 TRP A N 1
ATOM 972 C CA . TRP A 1 118 ? -9.795 -3.144 -0.352 1.00 96.25 118 TRP A CA 1
ATOM 973 C C . TRP A 1 118 ? -10.780 -4.037 0.414 1.00 96.25 118 TRP A C 1
ATOM 975 O O . TRP A 1 118 ? -10.386 -5.055 0.975 1.00 96.25 118 TRP A O 1
ATOM 985 N N . ARG A 1 119 ? -12.088 -3.745 0.354 1.00 94.75 119 ARG A N 1
ATOM 986 C CA . ARG A 1 119 ? -13.119 -4.619 0.942 1.00 94.75 119 ARG A CA 1
ATOM 987 C C . ARG A 1 119 ? -13.201 -6.011 0.303 1.00 94.75 119 ARG A C 1
ATOM 989 O O . ARG A 1 119 ? -13.744 -6.917 0.938 1.00 94.75 119 ARG A O 1
ATOM 996 N N . LYS A 1 120 ? -12.727 -6.207 -0.931 1.00 95.50 120 LYS A N 1
ATOM 997 C CA . LYS A 1 120 ? -12.716 -7.535 -1.575 1.00 95.50 120 LYS A CA 1
ATOM 998 C C . LYS A 1 120 ? -11.639 -8.433 -0.973 1.00 95.50 120 LYS A C 1
ATOM 1000 O O . LYS A 1 120 ? -11.905 -9.613 -0.773 1.00 95.50 120 LYS A O 1
ATOM 1005 N N . GLU A 1 121 ? -10.506 -7.839 -0.615 1.00 95.06 121 GLU A N 1
ATOM 1006 C CA . GLU A 1 121 ? -9.343 -8.521 -0.035 1.00 95.06 121 GLU A CA 1
ATOM 1007 C C . GLU A 1 121 ? -9.454 -8.743 1.484 1.00 95.06 121 GLU A C 1
ATOM 1009 O O . GLU A 1 121 ? -8.700 -9.518 2.066 1.00 95.06 121 GLU A O 1
ATOM 1014 N N . MET A 1 122 ? -10.413 -8.082 2.137 1.00 94.25 122 MET A N 1
ATOM 1015 C CA . MET A 1 122 ? -10.714 -8.272 3.557 1.00 94.25 122 MET A CA 1
ATOM 1016 C C . MET A 1 122 ? -11.436 -9.589 3.858 1.00 94.25 122 MET A C 1
ATOM 1018 O O . MET A 1 122 ? -12.277 -10.075 3.090 1.00 94.25 122 MET A O 1
ATOM 1022 N N . THR A 1 123 ? -11.216 -10.087 5.073 1.00 95.06 123 THR A N 1
ATOM 1023 C CA . THR A 1 123 ? -12.025 -11.153 5.670 1.00 95.06 123 THR A CA 1
ATOM 1024 C C . THR A 1 123 ? -13.450 -10.673 5.978 1.00 95.06 123 THR A C 1
ATOM 1026 O O . THR A 1 123 ? -13.780 -9.485 5.921 1.00 95.06 123 THR A O 1
ATOM 1029 N N . VAL A 1 124 ? -14.353 -11.611 6.283 1.00 93.56 124 VAL A N 1
ATOM 1030 C CA . VAL A 1 124 ? -15.741 -11.273 6.649 1.00 93.56 124 VAL A CA 1
ATOM 1031 C C . VAL A 1 124 ? -15.777 -10.412 7.917 1.00 93.56 124 VAL A C 1
ATOM 1033 O O . VAL A 1 124 ? -16.454 -9.389 7.921 1.00 93.56 124 VAL A O 1
ATOM 1036 N N . GLU A 1 125 ? -14.982 -10.760 8.928 1.00 92.62 125 GLU A N 1
ATOM 1037 C CA . GLU A 1 125 ? -14.895 -10.048 10.210 1.00 92.62 125 GLU A CA 1
ATOM 1038 C C . GLU A 1 125 ? -14.389 -8.607 10.029 1.00 92.62 125 GLU A C 1
ATOM 1040 O O . GLU A 1 125 ? -14.971 -7.650 10.540 1.00 92.62 125 GLU A O 1
ATOM 1045 N N . GLU A 1 126 ? -13.345 -8.423 9.217 1.00 92.75 126 GLU A N 1
ATOM 1046 C CA . GLU A 1 126 ? -12.791 -7.099 8.910 1.00 92.75 126 GLU A CA 1
ATOM 1047 C C . GLU A 1 126 ? -13.805 -6.206 8.196 1.00 92.75 126 GLU A C 1
ATOM 1049 O O . GLU A 1 126 ? -13.938 -5.028 8.527 1.00 92.75 126 GLU A O 1
ATOM 1054 N N . ARG A 1 127 ? -14.570 -6.768 7.253 1.00 92.88 127 ARG A N 1
ATOM 1055 C CA . ARG A 1 127 ? -15.627 -6.045 6.529 1.00 92.88 127 ARG A CA 1
ATOM 1056 C C . ARG A 1 127 ? -16.771 -5.584 7.427 1.00 92.88 127 ARG A C 1
ATOM 1058 O O . ARG A 1 127 ? -17.453 -4.610 7.086 1.00 92.88 127 ARG A O 1
ATOM 1065 N N . GLU A 1 128 ? -17.037 -6.292 8.516 1.00 92.75 128 GLU A N 1
ATOM 1066 C CA . GLU A 1 128 ? -18.067 -5.908 9.481 1.00 92.75 128 GLU A CA 1
ATOM 1067 C C . GLU A 1 128 ? -17.604 -4.749 10.363 1.00 92.75 128 GLU A C 1
ATOM 1069 O O . GLU A 1 128 ? -18.394 -3.847 10.659 1.00 92.75 128 GLU A O 1
ATOM 1074 N N . VAL A 1 129 ? -16.320 -4.734 10.726 1.00 92.69 129 VAL A N 1
ATOM 1075 C CA . VAL A 1 129 ? -15.706 -3.662 11.517 1.00 92.69 129 VAL A CA 1
ATOM 1076 C C . VAL A 1 129 ? -15.495 -2.411 10.661 1.00 92.69 129 VAL A C 1
ATOM 1078 O O . VAL A 1 129 ? -15.965 -1.325 11.015 1.00 92.69 129 VAL A O 1
ATOM 1081 N N . ILE A 1 130 ? -14.831 -2.557 9.515 1.00 93.88 130 ILE A N 1
ATOM 1082 C CA . ILE A 1 130 ? -14.364 -1.460 8.667 1.00 93.88 130 ILE A CA 1
ATOM 1083 C C . ILE A 1 130 ? -15.469 -1.061 7.680 1.00 93.88 130 ILE A C 1
ATOM 1085 O O . ILE A 1 130 ? -15.659 -1.659 6.619 1.00 93.88 130 ILE A O 1
ATOM 1089 N N . LYS A 1 131 ? -16.224 -0.016 8.037 1.00 93.12 131 LYS A N 1
ATOM 1090 C CA . LYS A 1 131 ? -17.393 0.454 7.269 1.00 93.12 131 LYS A CA 1
ATOM 1091 C C . LYS A 1 131 ? -17.153 1.742 6.493 1.00 93.12 131 LYS A C 1
ATOM 1093 O O . LYS A 1 131 ? -17.758 1.908 5.439 1.00 93.12 131 LYS A O 1
ATOM 1098 N N . SER A 1 132 ? -16.295 2.627 6.995 1.00 93.31 132 SER A N 1
ATOM 1099 C CA . SER A 1 132 ? -15.960 3.893 6.336 1.00 93.31 132 SER A CA 1
ATOM 1100 C C . SER A 1 132 ? -14.457 4.123 6.329 1.00 93.31 132 SER A C 1
ATOM 1102 O O . SER A 1 132 ? -13.801 3.926 7.350 1.00 93.31 132 SER A O 1
ATOM 1104 N N . LEU A 1 133 ? -13.943 4.599 5.194 1.00 93.12 133 LEU A N 1
ATOM 1105 C CA . LEU A 1 133 ? -12.547 5.000 5.041 1.00 93.12 133 LEU A CA 1
ATOM 1106 C C . LEU A 1 133 ? -12.190 6.208 5.922 1.00 93.12 133 LEU A C 1
ATOM 1108 O O . LEU A 1 133 ? -11.047 6.330 6.342 1.00 93.12 133 LEU A O 1
ATOM 1112 N N . ASP A 1 134 ? -13.149 7.082 6.241 1.00 92.50 134 ASP A N 1
ATOM 1113 C CA . ASP A 1 134 ? -12.891 8.296 7.035 1.00 92.50 134 ASP A CA 1
ATOM 1114 C C . ASP A 1 134 ? -12.540 7.988 8.496 1.00 92.50 134 ASP A C 1
ATOM 1116 O O . ASP A 1 134 ? -11.954 8.813 9.189 1.00 92.50 134 ASP A O 1
ATOM 1120 N N . LYS A 1 135 ? -12.894 6.786 8.963 1.00 94.88 135 LYS A N 1
ATOM 1121 C CA . LYS A 1 135 ? -12.557 6.284 10.300 1.00 94.88 135 LYS A CA 1
ATOM 1122 C C . LYS A 1 135 ? -11.252 5.491 10.330 1.00 94.88 135 LYS A C 1
ATOM 1124 O O . LYS A 1 135 ? -10.832 5.071 11.407 1.00 94.88 135 LYS A O 1
ATOM 1129 N N . CYS A 1 136 ? -10.660 5.222 9.169 1.00 95.44 136 CYS A N 1
ATOM 1130 C CA . CYS A 1 136 ? -9.412 4.487 9.046 1.00 95.44 136 CYS A CA 1
ATOM 1131 C C . CYS A 1 136 ? -8.235 5.441 9.218 1.00 95.44 136 CYS A C 1
ATOM 1133 O O . CYS A 1 136 ? -8.143 6.457 8.530 1.00 95.44 136 CYS A O 1
ATOM 1135 N N . ASP A 1 137 ? -7.304 5.071 10.086 1.00 95.31 137 ASP A N 1
ATOM 1136 C CA . ASP A 1 137 ? -6.078 5.816 10.309 1.00 95.31 137 ASP A CA 1
ATOM 1137 C C . ASP A 1 137 ? -4.871 4.974 9.871 1.00 95.31 137 ASP A C 1
ATOM 1139 O O . ASP A 1 137 ? -4.580 3.901 10.408 1.00 95.31 137 ASP A O 1
ATOM 1143 N N . PHE A 1 138 ? -4.191 5.483 8.841 1.00 95.25 138 PHE A N 1
ATOM 1144 C CA . PHE A 1 138 ? -3.013 4.885 8.213 1.00 95.25 138 PHE A CA 1
ATOM 1145 C C . PHE A 1 138 ? -1.709 5.598 8.611 1.00 95.25 138 PHE A C 1
ATOM 1147 O O . PHE A 1 138 ? -0.659 5.308 8.036 1.00 95.25 138 PHE A O 1
ATOM 1154 N N . THR A 1 139 ? -1.746 6.543 9.555 1.00 93.94 139 THR A N 1
ATOM 1155 C CA . THR A 1 139 ? -0.602 7.404 9.899 1.00 93.94 139 THR A CA 1
ATOM 1156 C C . THR A 1 139 ? 0.601 6.621 10.426 1.00 93.94 139 THR A C 1
ATOM 1158 O O . THR A 1 139 ? 1.729 6.902 10.020 1.00 93.94 139 THR A O 1
ATOM 1161 N N . GLU A 1 140 ? 0.400 5.597 11.264 1.00 94.31 140 GLU A N 1
ATOM 1162 C CA . GLU A 1 140 ? 1.505 4.752 11.746 1.00 94.31 140 GLU A CA 1
ATOM 1163 C C . GLU A 1 140 ? 2.166 3.956 10.614 1.00 94.31 140 GLU A C 1
ATOM 1165 O O . GLU A 1 140 ? 3.397 3.894 10.542 1.00 94.31 140 GLU A O 1
ATOM 1170 N N . ILE A 1 141 ? 1.363 3.399 9.701 1.00 94.50 141 ILE A N 1
ATOM 1171 C CA . ILE A 1 141 ? 1.852 2.682 8.515 1.00 94.50 141 ILE A CA 1
ATOM 1172 C C . ILE A 1 141 ? 2.649 3.638 7.625 1.00 94.50 141 ILE A C 1
ATOM 1174 O O . ILE A 1 141 ? 3.745 3.310 7.169 1.00 94.50 141 ILE A O 1
ATOM 1178 N N . HIS A 1 142 ? 2.115 4.837 7.397 1.00 95.44 142 HIS A N 1
ATOM 1179 C CA . HIS A 1 142 ? 2.770 5.866 6.603 1.00 95.44 142 HIS A CA 1
ATOM 1180 C C . HIS A 1 142 ? 4.131 6.259 7.199 1.00 95.44 142 HIS A C 1
ATOM 1182 O O . HIS A 1 142 ? 5.145 6.208 6.498 1.00 95.44 142 HIS A O 1
ATOM 1188 N N . ARG A 1 143 ? 4.179 6.542 8.509 1.00 95.44 143 ARG A N 1
ATOM 1189 C CA . ARG A 1 143 ? 5.416 6.864 9.237 1.00 95.44 143 ARG A CA 1
ATOM 1190 C C . ARG A 1 143 ? 6.465 5.764 9.083 1.00 95.44 143 ARG A C 1
ATOM 1192 O O . ARG A 1 143 ? 7.602 6.061 8.735 1.00 95.44 143 ARG A O 1
ATOM 1199 N N . TYR A 1 144 ? 6.077 4.497 9.242 1.00 95.00 144 TYR A N 1
ATOM 1200 C CA . TYR A 1 144 ? 6.992 3.369 9.050 1.00 95.00 144 TYR A CA 1
ATOM 1201 C C . TYR A 1 144 ? 7.642 3.367 7.658 1.00 95.00 144 TYR A C 1
ATOM 1203 O O . TYR A 1 144 ? 8.850 3.156 7.534 1.00 95.00 144 TYR A O 1
ATOM 1211 N N . PHE A 1 145 ? 6.875 3.622 6.594 1.00 93.62 145 PHE A N 1
ATOM 1212 C CA . PHE A 1 145 ? 7.432 3.649 5.240 1.00 93.62 145 PHE A CA 1
ATOM 1213 C C . PHE A 1 145 ? 8.273 4.895 4.953 1.00 93.62 145 PHE A C 1
ATOM 1215 O O . PHE A 1 145 ? 9.257 4.787 4.216 1.00 93.62 145 PHE A O 1
ATOM 1222 N N . VAL A 1 146 ? 7.939 6.042 5.547 1.00 94.06 146 VAL A N 1
ATOM 1223 C CA . VAL A 1 146 ? 8.770 7.254 5.494 1.00 94.06 146 VAL A CA 1
ATOM 1224 C C . VAL A 1 146 ? 10.121 6.991 6.160 1.00 94.06 146 VAL A C 1
ATOM 1226 O O . VAL A 1 146 ? 11.162 7.225 5.541 1.00 94.06 146 VAL A O 1
ATOM 1229 N N . ASP A 1 147 ? 10.118 6.397 7.354 1.00 93.25 147 ASP A N 1
ATOM 1230 C CA . ASP A 1 147 ? 11.328 6.039 8.098 1.00 93.25 147 ASP A CA 1
ATOM 1231 C C . ASP A 1 147 ? 12.152 4.982 7.351 1.00 93.25 147 ASP A C 1
ATOM 1233 O O . ASP A 1 147 ? 13.366 5.126 7.193 1.00 93.25 147 ASP A O 1
ATOM 1237 N N . LYS A 1 148 ? 11.503 3.953 6.786 1.00 91.44 148 LYS A N 1
ATOM 1238 C CA . LYS A 1 148 ? 12.158 2.930 5.951 1.00 91.44 148 LYS A CA 1
ATOM 1239 C C . LYS A 1 148 ? 12.798 3.553 4.708 1.00 91.44 148 LYS A C 1
ATOM 1241 O O . LYS A 1 148 ? 13.912 3.185 4.330 1.00 91.44 148 LYS A O 1
ATOM 1246 N N . ALA A 1 149 ? 12.129 4.507 4.062 1.00 90.69 149 ALA A N 1
ATOM 1247 C CA . ALA A 1 149 ? 12.677 5.222 2.914 1.00 90.69 149 ALA A CA 1
ATOM 1248 C C . ALA A 1 149 ? 13.851 6.134 3.308 1.00 90.69 149 ALA A C 1
ATOM 1250 O O . ALA A 1 149 ? 14.840 6.195 2.573 1.0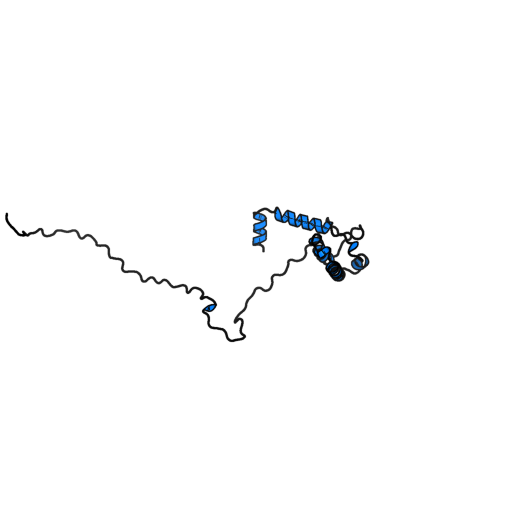0 90.69 149 ALA A O 1
ATOM 1251 N N . ALA A 1 150 ? 13.776 6.803 4.460 1.00 91.56 150 ALA A N 1
ATOM 1252 C CA . ALA A 1 150 ? 14.859 7.615 5.005 1.00 91.56 150 ALA A CA 1
ATOM 1253 C C . ALA A 1 150 ? 16.085 6.756 5.354 1.00 91.56 150 ALA A C 1
ATOM 1255 O O . ALA A 1 150 ? 17.187 7.052 4.891 1.00 91.56 150 ALA A O 1
ATOM 1256 N N . ALA A 1 151 ? 15.895 5.631 6.050 1.00 90.25 151 ALA A N 1
ATOM 1257 C CA . ALA A 1 151 ? 16.957 4.684 6.388 1.00 90.25 151 ALA A CA 1
ATOM 1258 C C . ALA A 1 151 ? 17.681 4.158 5.137 1.00 90.25 151 ALA A C 1
ATOM 1260 O O . ALA A 1 151 ? 18.910 4.122 5.092 1.00 90.25 151 ALA A O 1
ATOM 1261 N N . ARG A 1 152 ? 16.941 3.853 4.058 1.00 86.62 152 ARG A N 1
ATOM 1262 C CA . ARG A 1 152 ? 17.538 3.431 2.777 1.00 86.62 152 ARG A CA 1
ATOM 1263 C C . ARG A 1 152 ? 18.436 4.493 2.137 1.00 86.62 152 ARG A C 1
ATOM 1265 O O . ARG A 1 152 ? 19.371 4.144 1.417 1.00 86.62 152 ARG A O 1
ATOM 1272 N N . LYS A 1 153 ? 18.174 5.782 2.370 1.00 85.94 153 LYS A N 1
ATOM 1273 C CA . LYS A 1 153 ? 19.025 6.868 1.856 1.00 85.94 153 LYS A CA 1
ATOM 1274 C C . LYS A 1 153 ? 20.348 6.948 2.621 1.00 85.94 153 LYS A C 1
ATOM 1276 O O . LYS A 1 153 ? 21.377 7.191 1.986 1.00 85.94 153 LYS A O 1
ATOM 1281 N N . VAL A 1 154 ? 20.321 6.678 3.927 1.00 86.62 154 VAL A N 1
ATOM 1282 C CA . VAL A 1 154 ? 21.484 6.720 4.834 1.00 86.62 154 VAL A CA 1
ATOM 1283 C C . VAL A 1 154 ? 22.420 5.513 4.663 1.00 86.62 154 VAL A C 1
ATOM 1285 O O . VAL A 1 154 ? 23.580 5.604 5.051 1.00 86.62 154 VAL A O 1
ATOM 1288 N N . LEU A 1 155 ? 21.970 4.426 4.015 1.00 81.12 155 LEU A N 1
ATOM 1289 C CA . LEU A 1 155 ? 22.794 3.237 3.739 1.00 81.12 155 LEU A CA 1
ATOM 1290 C C . LEU A 1 155 ? 24.166 3.588 3.147 1.00 81.12 155 LEU A C 1
ATOM 1292 O O . LEU A 1 155 ? 24.289 4.457 2.268 1.00 81.12 155 LEU A O 1
ATOM 1296 N N . THR A 1 156 ? 25.184 2.864 3.599 1.00 83.75 156 THR A N 1
ATOM 1297 C CA . THR A 1 156 ? 26.566 3.040 3.150 1.00 83.75 156 THR A CA 1
ATOM 1298 C C . THR A 1 156 ? 26.730 2.642 1.680 1.00 83.75 156 THR A C 1
ATOM 1300 O O . THR A 1 156 ? 25.873 1.996 1.068 1.00 83.75 156 THR A O 1
ATOM 1303 N N . ARG A 1 157 ? 27.843 3.060 1.067 1.00 77.75 157 ARG A N 1
ATOM 1304 C CA . ARG A 1 157 ? 28.145 2.734 -0.334 1.00 77.75 157 ARG A CA 1
ATOM 1305 C C . ARG A 1 157 ? 28.237 1.219 -0.561 1.00 77.75 157 ARG A C 1
ATOM 1307 O O . ARG A 1 157 ? 27.755 0.749 -1.587 1.00 77.75 157 ARG A O 1
ATOM 1314 N N . GLU A 1 158 ? 28.802 0.487 0.396 1.00 78.50 158 GLU A N 1
ATOM 1315 C CA . GLU A 1 158 ? 28.998 -0.968 0.336 1.00 78.50 158 GLU A CA 1
ATOM 1316 C C . GLU A 1 158 ? 27.661 -1.721 0.387 1.00 78.50 158 GLU A C 1
ATOM 1318 O O . GLU A 1 158 ? 27.383 -2.570 -0.458 1.00 78.50 158 GLU A O 1
ATOM 1323 N N . GLU A 1 159 ? 26.760 -1.343 1.297 1.00 78.00 159 GLU A N 1
ATOM 1324 C CA . GLU A 1 159 ? 25.422 -1.944 1.389 1.00 78.00 159 GLU A CA 1
ATOM 1325 C C . GLU A 1 159 ? 24.583 -1.678 0.132 1.00 78.00 159 GLU A C 1
ATOM 1327 O O . GLU A 1 159 ? 23.886 -2.565 -0.366 1.00 78.00 159 GLU A O 1
ATOM 1332 N N . LYS A 1 160 ? 24.683 -0.469 -0.434 1.00 78.12 160 LYS A N 1
ATOM 1333 C CA . LYS A 1 160 ? 24.024 -0.115 -1.702 1.00 78.12 160 LYS A CA 1
ATOM 1334 C C . LYS A 1 160 ? 24.560 -0.935 -2.881 1.00 78.12 160 LYS A C 1
ATOM 1336 O O . LYS A 1 160 ? 23.771 -1.318 -3.749 1.00 78.12 160 LYS A O 1
ATOM 1341 N N . GLN A 1 161 ? 25.864 -1.219 -2.915 1.00 75.12 161 GLN A N 1
ATOM 1342 C CA . GLN A 1 161 ? 26.476 -2.077 -3.936 1.00 75.12 161 GLN A CA 1
ATOM 1343 C C . GLN A 1 161 ? 25.966 -3.515 -3.826 1.00 75.12 161 GLN A C 1
ATOM 1345 O O . GLN A 1 161 ? 25.442 -4.027 -4.810 1.00 75.12 161 GLN A O 1
ATOM 1350 N N . MET A 1 162 ? 25.963 -4.108 -2.628 1.00 76.38 162 MET A N 1
ATOM 1351 C CA . MET A 1 162 ? 25.441 -5.467 -2.420 1.00 76.38 162 MET A CA 1
ATOM 1352 C C . MET A 1 162 ? 23.967 -5.621 -2.828 1.00 76.38 162 MET A C 1
ATOM 1354 O O . MET A 1 162 ? 23.572 -6.652 -3.366 1.00 76.38 162 MET A O 1
ATOM 1358 N N . VAL A 1 163 ? 23.129 -4.607 -2.584 1.00 76.19 163 VAL A N 1
ATOM 1359 C CA . VAL A 1 163 ? 21.715 -4.619 -3.010 1.00 76.19 163 VAL A CA 1
ATOM 1360 C C . VAL A 1 163 ? 21.575 -4.501 -4.531 1.00 76.19 163 VAL A C 1
ATOM 1362 O O . VAL A 1 163 ? 20.625 -5.036 -5.096 1.00 76.19 163 VAL A O 1
ATOM 1365 N N . THR A 1 164 ? 22.499 -3.803 -5.193 1.00 74.00 164 THR A N 1
ATOM 1366 C CA . THR A 1 164 ? 22.496 -3.649 -6.656 1.00 74.00 164 THR A CA 1
ATOM 1367 C C . THR A 1 164 ? 23.003 -4.911 -7.347 1.00 74.00 164 THR A C 1
ATOM 1369 O O . THR A 1 164 ? 22.429 -5.308 -8.347 1.00 74.00 164 THR A O 1
ATOM 1372 N N . GLU A 1 165 ? 24.020 -5.574 -6.794 1.00 78.56 165 GLU A N 1
ATOM 1373 C CA . GLU A 1 165 ? 24.557 -6.836 -7.327 1.00 78.56 165 GLU A CA 1
ATOM 1374 C C . GLU A 1 165 ? 23.586 -8.015 -7.186 1.00 78.56 165 GLU A C 1
ATOM 1376 O O . GLU A 1 165 ? 23.634 -8.956 -7.973 1.00 78.56 165 GLU A O 1
ATOM 1381 N N . LYS A 1 166 ? 22.701 -7.973 -6.183 1.00 72.31 166 LYS A N 1
ATOM 1382 C CA . LYS A 1 166 ? 21.654 -8.984 -5.971 1.00 72.31 166 LYS A CA 1
ATOM 1383 C C . LYS A 1 166 ? 20.389 -8.758 -6.810 1.00 72.31 166 LYS A C 1
ATOM 1385 O O . LYS A 1 166 ? 19.513 -9.621 -6.785 1.00 72.31 166 LYS A O 1
ATOM 1390 N N . LYS A 1 167 ? 20.258 -7.605 -7.471 1.00 68.88 167 LYS A N 1
ATOM 1391 C CA . LYS A 1 167 ? 19.116 -7.254 -8.328 1.00 68.88 167 LYS A CA 1
ATOM 1392 C C . LYS A 1 167 ? 19.360 -7.671 -9.769 1.00 68.88 167 LYS A C 1
ATOM 1394 O O . LYS A 1 167 ? 18.378 -8.138 -10.382 1.00 68.88 167 LYS A O 1
#

InterPro domains:
  IPR008336 DNA topoisomerase I, DNA binding, eukaryotic-type [PF02919] (51-167)
  IPR013034 DNA topoisomerase I, DNA binding, N-terminal domain 1 [G3DSA:1.10.10.41] (68-155)
  IPR036202 DNA topoisomerase I, DNA binding, eukaryotic-type, N-terminal domain superfamily [SSF56741] (41-166)
  IPR051062 DNA topoisomerase IB [PTHR10290] (34-167)

pLDDT: mean 77.97, std 23.02, range [30.83, 97.0]

Organism: Pongo abelii (NCBI:txid9601)

Radius of gyration: 42.32 Å; chains: 1; bounding box: 114×52×86 Å

Foldseek 3Di:
DDDDDDDDDDDDDDDDDDDDDDDDDPDDPPPPVPPPPDDDPVVDDDDDPPDDDPDDDDPDDDDDDDDDADPPVQFKFFQNHTDDFDSQLRVLLLVCLCCVVPPLCVDPVSLVVSVVVSLVSGDPVVCVRCPDPVRIDSPSSNVVVVVVVVVVVVDDPVVVVVVVVVD

Secondary structure (DSSP, 8-state):
--------------------PPPP-PPP------------TTSSPPPPTT---S--------PPPPPPPPPTT--EEETTEEEPPPHHHHHHHHHHHHTTTSTTTT-HHHHHHHHHHHHHHS-HHHHHH---GGGEE-HHHHHHHHHHHHHHHH--HHHHHHHHHT-

Sequence (167 aa):
MRVVRLLRLRAALTLLGEVPRRPASRGVPDSRRTQKGSGARWEEEKHEDGVKWRQLEHKGPYFAPPYEPLPDGVRFFYDGKPVRLSVVAEEVATFYGRMLDHEYTTKEVFRKNFFNDWRKEMTVEEREVIKSLDKCDFTEIHRYFVDKAAARKVLTREEKQMVTEKK